Protein AF-A0A3C1N817-F1 (afdb_monomer_lite)

Foldseek 3Di:
DADDPVLLVVLLVLLLVCQVVVHDFQAEEFELDRHGVSSVCSSCVSNVNNVHHYHYDNLRDDFQLAPCPPDDPVVVCVVPNPVVSCCCVPPQFDKHDFHDPPDCPQPVNDPSQPPPPDDGSIDGNNRSCVSNVVCCVPPVVVCVVVVGGD

Structure (mmCIF, N/CA/C/O backbone):
data_AF-A0A3C1N817-F1
#
_entry.id   AF-A0A3C1N817-F1
#
loop_
_atom_site.group_PDB
_atom_site.id
_atom_site.type_symbol
_atom_site.label_atom_id
_atom_site.label_alt_id
_atom_site.label_comp_id
_atom_site.label_asym_id
_atom_site.label_entity_id
_atom_site.label_seq_id
_atom_site.pdbx_PDB_ins_code
_atom_site.Cartn_x
_atom_site.Cartn_y
_atom_site.Cartn_z
_atom_site.occupancy
_atom_site.B_iso_or_equiv
_atom_site.auth_seq_id
_atom_site.auth_comp_id
_atom_site.auth_asym_id
_atom_site.auth_atom_id
_atom_site.pdbx_PDB_model_num
ATOM 1 N N . VAL A 1 1 ? 6.044 -10.853 -2.359 1.00 91.56 1 VAL A N 1
ATOM 2 C CA . VAL A 1 1 ? 7.113 -10.727 -1.334 1.00 91.56 1 VAL A CA 1
ATOM 3 C C . VAL A 1 1 ? 6.493 -10.543 0.045 1.00 91.56 1 VAL A C 1
ATOM 5 O O . VAL A 1 1 ? 5.512 -9.807 0.160 1.00 91.56 1 VAL A O 1
ATOM 8 N N . ASP A 1 2 ? 7.023 -11.249 1.042 1.00 96.88 2 ASP A N 1
ATOM 9 C CA . ASP A 1 2 ? 6.595 -11.197 2.448 1.00 96.88 2 ASP A CA 1
ATOM 10 C C . ASP A 1 2 ? 7.515 -10.284 3.290 1.00 96.88 2 ASP A C 1
ATOM 12 O O . ASP A 1 2 ? 8.492 -9.746 2.770 1.00 96.88 2 ASP A O 1
ATOM 16 N N . LEU A 1 3 ? 7.196 -10.093 4.571 1.00 97.81 3 LEU A N 1
ATOM 17 C CA . LEU A 1 3 ? 8.050 -9.416 5.547 1.00 97.81 3 LEU A CA 1
ATOM 18 C C . LEU A 1 3 ? 9.328 -10.221 5.825 1.00 97.81 3 LEU A C 1
ATOM 20 O O . LEU A 1 3 ? 9.308 -11.451 5.849 1.00 97.81 3 LEU A O 1
ATOM 24 N N . SER A 1 4 ? 10.426 -9.513 6.087 1.00 98.19 4 SER A N 1
ATOM 25 C CA . SER A 1 4 ? 11.624 -10.089 6.706 1.00 98.19 4 SER A CA 1
ATOM 26 C C . SER A 1 4 ? 11.418 -10.272 8.214 1.00 98.19 4 SER A C 1
ATOM 28 O O . SER A 1 4 ? 10.481 -9.714 8.785 1.00 98.19 4 SER A O 1
ATOM 30 N N . GLU A 1 5 ? 12.325 -10.985 8.886 1.00 98.25 5 GLU A N 1
ATOM 31 C CA . GLU A 1 5 ? 12.318 -11.092 10.357 1.00 98.25 5 GLU A CA 1
ATOM 32 C C . GLU A 1 5 ? 12.337 -9.717 11.029 1.00 98.25 5 GLU A C 1
ATOM 34 O O . GLU A 1 5 ? 11.548 -9.445 11.931 1.00 98.25 5 GLU A O 1
ATOM 39 N N . ARG A 1 6 ? 13.172 -8.809 10.512 1.00 98.44 6 ARG A N 1
ATOM 40 C CA . ARG A 1 6 ? 13.200 -7.417 10.960 1.00 98.44 6 ARG A CA 1
ATOM 41 C C . ARG A 1 6 ? 11.840 -6.735 10.780 1.00 98.44 6 ARG A C 1
ATOM 43 O O . ARG A 1 6 ? 11.364 -6.116 11.721 1.00 98.44 6 ARG A O 1
ATOM 50 N N . GLY A 1 7 ? 11.194 -6.889 9.622 1.00 98.50 7 GLY A N 1
ATOM 51 C CA . GLY A 1 7 ? 9.877 -6.292 9.370 1.00 98.50 7 GLY A CA 1
ATOM 52 C C . GLY A 1 7 ? 8.759 -6.866 10.251 1.00 98.50 7 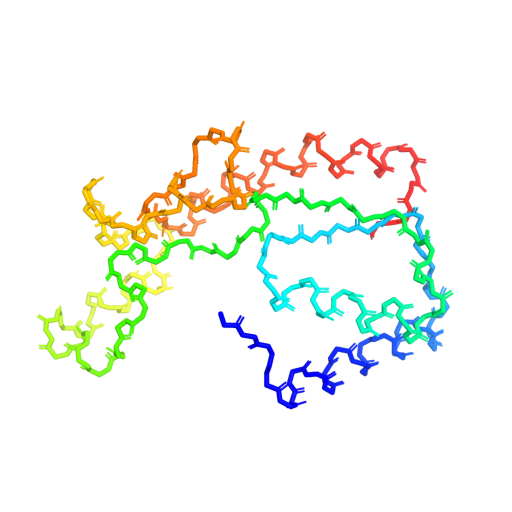GLY A C 1
ATOM 53 O O . GLY A 1 7 ? 7.810 -6.161 10.582 1.00 98.50 7 GLY A O 1
ATOM 54 N N . ILE A 1 8 ? 8.870 -8.134 10.665 1.00 98.69 8 ILE A N 1
ATOM 55 C CA . ILE A 1 8 ? 7.962 -8.743 11.649 1.00 98.69 8 ILE A CA 1
ATOM 56 C C . ILE A 1 8 ? 8.144 -8.085 13.022 1.00 98.69 8 ILE A C 1
ATOM 58 O O . ILE A 1 8 ? 7.152 -7.765 13.676 1.00 98.69 8 ILE A O 1
ATOM 62 N N . ASN A 1 9 ? 9.390 -7.869 13.450 1.00 98.56 9 ASN A N 1
ATOM 63 C CA . ASN A 1 9 ? 9.681 -7.220 14.730 1.00 98.56 9 ASN A CA 1
ATOM 64 C C . ASN A 1 9 ? 9.222 -5.757 14.733 1.00 98.56 9 ASN A C 1
ATOM 66 O O . ASN A 1 9 ? 8.512 -5.361 15.650 1.00 98.56 9 ASN A O 1
ATOM 70 N N . GLU A 1 10 ? 9.505 -5.004 13.665 1.00 98.75 10 GLU A N 1
ATOM 71 C CA . GLU A 1 10 ? 9.045 -3.616 13.499 1.00 98.75 10 GLU A CA 1
ATOM 72 C C . GLU A 1 10 ? 7.508 -3.508 13.590 1.00 98.75 10 GLU A C 1
ATOM 74 O O . GLU A 1 10 ? 6.983 -2.601 14.232 1.00 98.75 10 GLU A O 1
ATOM 79 N N . ALA A 1 11 ? 6.764 -4.459 13.009 1.00 98.75 11 ALA A N 1
ATOM 80 C CA . ALA A 1 11 ? 5.302 -4.474 13.098 1.00 98.75 11 ALA A CA 1
ATOM 81 C C . ALA A 1 11 ? 4.788 -4.732 14.527 1.00 98.75 11 ALA A C 1
ATOM 83 O O . ALA A 1 11 ? 3.834 -4.089 14.963 1.00 98.75 11 ALA A O 1
ATOM 84 N N . ARG A 1 12 ? 5.420 -5.648 15.274 1.00 98.50 12 ARG A N 1
ATOM 85 C CA . ARG A 1 12 ? 5.061 -5.911 16.679 1.00 98.50 12 ARG A CA 1
ATOM 86 C C . ARG A 1 12 ? 5.393 -4.728 17.580 1.00 98.50 12 ARG A C 1
ATOM 88 O O . ARG A 1 12 ? 4.582 -4.364 18.424 1.00 98.50 12 ARG A O 1
ATOM 95 N N . GLU A 1 13 ? 6.555 -4.111 17.382 1.00 98.62 13 GLU A N 1
ATOM 96 C CA . GLU A 1 13 ? 6.966 -2.907 18.110 1.00 98.62 13 GLU A CA 1
ATOM 97 C C . GLU A 1 13 ? 6.003 -1.744 17.861 1.00 98.62 13 GLU A C 1
ATOM 99 O O . GLU A 1 13 ? 5.612 -1.063 18.809 1.00 98.62 13 GLU A O 1
ATOM 104 N N . ALA A 1 14 ? 5.547 -1.557 16.618 1.00 98.69 14 ALA A N 1
ATOM 105 C CA . ALA A 1 14 ? 4.521 -0.568 16.301 1.00 98.69 14 ALA A CA 1
ATOM 106 C C . ALA A 1 14 ? 3.205 -0.846 17.050 1.00 98.69 14 ALA A C 1
ATOM 108 O O . ALA A 1 14 ? 2.626 0.072 17.628 1.00 98.69 14 ALA A O 1
ATOM 109 N N . GLY A 1 15 ? 2.757 -2.106 17.095 1.00 98.62 15 GLY A N 1
ATOM 110 C CA . GLY A 1 15 ? 1.561 -2.498 17.845 1.00 98.62 15 GLY A CA 1
ATOM 111 C C . GLY A 1 15 ? 1.683 -2.252 19.352 1.00 98.62 15 GLY A C 1
ATOM 112 O O . GLY A 1 15 ? 0.788 -1.656 19.947 1.00 98.62 15 GLY A O 1
ATOM 113 N N . ASN A 1 16 ? 2.817 -2.620 19.955 1.00 98.38 16 ASN A N 1
ATOM 114 C CA . ASN A 1 16 ? 3.095 -2.337 21.367 1.00 98.38 16 ASN A CA 1
ATOM 115 C C . ASN A 1 16 ? 3.143 -0.828 21.642 1.00 98.38 16 ASN A C 1
ATOM 117 O O . ASN A 1 16 ? 2.544 -0.364 22.602 1.00 98.38 16 ASN A O 1
ATOM 121 N N . THR A 1 17 ? 3.767 -0.047 20.756 1.00 98.69 17 THR A N 1
ATOM 122 C CA . THR A 1 17 ? 3.823 1.417 20.890 1.00 98.69 17 THR A CA 1
ATOM 123 C C . THR A 1 17 ? 2.423 2.027 20.888 1.00 98.69 17 THR A C 1
ATOM 125 O O . THR A 1 17 ? 2.123 2.891 21.707 1.00 98.69 17 THR A O 1
ATOM 128 N N . LEU A 1 18 ? 1.543 1.574 19.991 1.00 98.62 18 LEU A N 1
ATOM 129 C CA . LEU A 1 18 ? 0.152 2.029 19.948 1.00 98.62 18 LEU A CA 1
ATOM 130 C C . LEU A 1 18 ? -0.599 1.653 21.234 1.00 98.62 18 LEU A C 1
ATOM 132 O O . LEU A 1 18 ? -1.293 2.497 21.799 1.00 98.62 18 LEU A O 1
ATOM 136 N N . LYS A 1 19 ? -0.404 0.426 21.730 1.00 98.12 19 LYS A N 1
ATOM 137 C CA . LYS A 1 19 ? -0.995 -0.051 22.987 1.00 98.12 19 LYS A CA 1
ATOM 138 C C . LYS A 1 19 ? -0.560 0.782 24.189 1.00 98.12 19 LYS A C 1
ATOM 140 O O . LYS A 1 19 ? -1.403 1.212 24.968 1.00 98.12 19 LYS A O 1
ATOM 145 N N . ASP A 1 20 ? 0.739 1.044 24.310 1.00 98.38 20 ASP A N 1
ATOM 146 C CA . ASP A 1 20 ? 1.327 1.806 25.417 1.00 98.38 20 ASP A CA 1
ATOM 147 C C . ASP A 1 20 ? 0.849 3.268 25.437 1.00 98.38 20 ASP A C 1
ATOM 149 O O . ASP A 1 20 ? 0.897 3.928 26.474 1.00 98.38 20 ASP A O 1
ATOM 153 N N . ASN A 1 21 ? 0.359 3.768 24.298 1.00 98.38 21 ASN A N 1
ATOM 154 C CA . ASN A 1 21 ? -0.216 5.104 24.146 1.00 98.38 21 ASN A CA 1
ATOM 155 C C . ASN A 1 21 ? -1.758 5.098 24.086 1.00 98.38 21 ASN A C 1
ATOM 157 O O . ASN A 1 21 ? -2.348 6.093 23.668 1.00 98.38 21 ASN A O 1
ATOM 161 N N . ASP A 1 22 ? -2.405 4.000 24.495 1.00 97.50 22 ASP A N 1
ATOM 162 C CA . ASP A 1 22 ? -3.868 3.853 24.583 1.00 97.50 22 ASP A CA 1
ATOM 163 C C . ASP A 1 22 ? -4.608 4.136 23.257 1.00 97.50 22 ASP A C 1
ATOM 165 O O . ASP A 1 22 ? -5.708 4.696 23.221 1.00 97.50 22 ASP A O 1
ATOM 169 N N . PHE A 1 23 ? -4.001 3.756 22.127 1.00 98.38 23 PHE A N 1
ATOM 170 C CA . PHE A 1 23 ? -4.675 3.804 20.831 1.00 98.38 23 PHE A CA 1
ATOM 171 C C . PHE A 1 23 ? -5.668 2.652 20.688 1.00 98.38 23 PHE A C 1
ATOM 173 O O . PHE A 1 23 ? -5.350 1.492 20.932 1.00 98.38 23 PHE A O 1
ATOM 180 N N . HIS A 1 24 ? -6.857 2.988 20.191 1.00 97.06 24 HIS A N 1
ATOM 181 C CA . HIS A 1 24 ? -7.931 2.044 19.898 1.00 97.06 24 HIS A CA 1
ATOM 182 C C . HIS A 1 24 ? -8.555 2.387 18.553 1.00 97.06 24 HIS A C 1
ATOM 184 O O . HIS A 1 24 ? -8.803 3.560 18.269 1.00 97.06 24 HIS A O 1
ATOM 190 N N . PHE A 1 25 ? -8.882 1.366 17.768 1.00 98.50 25 PHE A N 1
ATOM 191 C CA . PHE A 1 25 ? -9.492 1.534 16.450 1.00 98.50 25 PHE A CA 1
ATOM 192 C C . PHE A 1 25 ? -10.910 0.957 16.403 1.00 98.50 25 PHE A C 1
ATOM 194 O O . PHE A 1 25 ? -11.283 0.115 17.216 1.00 98.50 25 PHE A O 1
ATOM 201 N N . ASP A 1 26 ? -11.713 1.431 15.453 1.00 98.62 26 ASP A N 1
ATOM 202 C CA . ASP A 1 26 ? -13.067 0.931 15.177 1.00 98.62 26 ASP A CA 1
ATOM 203 C C . ASP A 1 26 ? -13.129 0.136 13.864 1.00 98.62 26 ASP A C 1
ATOM 205 O O . ASP A 1 26 ? -14.048 -0.652 13.640 1.00 98.62 26 ASP A O 1
ATOM 209 N N . VAL A 1 27 ? -12.174 0.378 12.967 1.00 98.31 27 VAL A N 1
ATOM 210 C CA . VAL A 1 27 ? -12.014 -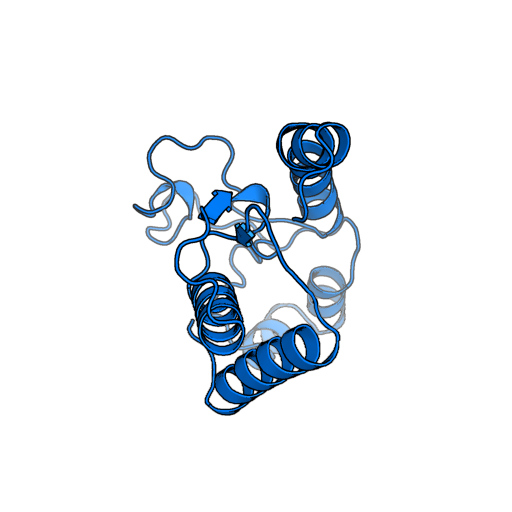0.278 11.669 1.00 98.31 27 VAL A CA 1
ATOM 211 C C . VAL A 1 27 ? -10.567 -0.112 11.237 1.00 98.31 27 VAL A C 1
ATOM 213 O O . VAL A 1 27 ? -9.941 0.889 11.558 1.00 98.31 27 VAL A O 1
ATOM 216 N N . THR A 1 28 ? -10.038 -1.081 10.501 1.00 98.44 28 THR A N 1
ATOM 217 C CA . THR A 1 28 ? -8.690 -0.993 9.937 1.00 98.44 28 THR A CA 1
ATOM 218 C C . THR A 1 28 ? -8.718 -1.183 8.434 1.00 98.44 28 THR A C 1
ATOM 220 O O . THR A 1 28 ? -9.663 -1.743 7.871 1.00 98.44 28 THR A O 1
ATOM 223 N N . MET A 1 29 ? -7.693 -0.674 7.759 1.00 98.44 29 MET A N 1
ATOM 224 C CA . MET A 1 29 ? -7.625 -0.666 6.302 1.00 98.44 29 MET A CA 1
ATOM 225 C C . MET A 1 29 ? -6.232 -1.087 5.841 1.00 98.44 29 MET A C 1
ATOM 227 O O . MET A 1 29 ? -5.234 -0.774 6.487 1.00 98.44 29 MET A O 1
ATOM 231 N N . THR A 1 30 ? -6.139 -1.814 4.730 1.00 98.50 30 THR A N 1
ATOM 232 C CA . THR A 1 30 ? -4.842 -2.249 4.191 1.00 98.50 30 THR A CA 1
ATOM 233 C C . THR A 1 30 ? -4.885 -2.474 2.682 1.00 98.50 30 THR A C 1
ATOM 235 O O . THR A 1 30 ? -5.945 -2.476 2.053 1.00 98.50 30 THR A O 1
ATOM 238 N N . SER A 1 31 ? -3.708 -2.650 2.090 1.00 97.94 31 SER A N 1
ATOM 239 C CA . SER A 1 31 ? -3.550 -3.001 0.680 1.00 97.94 31 SER A CA 1
ATOM 240 C C . SER A 1 31 ? -3.781 -4.498 0.440 1.00 97.94 31 SER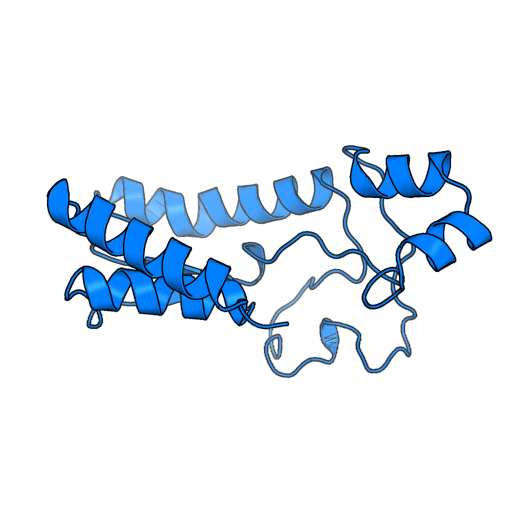 A C 1
ATOM 242 O O . SER A 1 31 ? -3.843 -5.288 1.379 1.00 97.94 31 SER A O 1
ATOM 244 N N . TYR A 1 32 ? -3.824 -4.929 -0.821 1.00 96.38 32 TYR A N 1
ATOM 245 C CA . TYR A 1 32 ? -3.867 -6.359 -1.176 1.00 96.38 32 TYR A CA 1
ATOM 246 C C . TYR A 1 32 ? -2.506 -7.063 -1.032 1.00 96.38 32 TYR A C 1
ATOM 248 O O . TYR A 1 32 ? -2.359 -8.239 -1.372 1.00 96.38 32 TYR A O 1
ATOM 256 N N . LEU A 1 33 ? -1.468 -6.358 -0.576 1.00 96.44 33 LEU A N 1
ATOM 257 C CA . LEU A 1 33 ? -0.111 -6.882 -0.544 1.00 96.44 33 LEU A CA 1
ATOM 258 C C . LEU A 1 33 ? 0.145 -7.613 0.774 1.00 96.44 33 LEU A C 1
ATOM 260 O O . LEU A 1 33 ? 0.043 -7.027 1.850 1.00 96.44 33 LEU A O 1
ATOM 264 N N . LYS A 1 34 ? 0.574 -8.880 0.675 1.00 97.00 34 LYS A N 1
ATOM 265 C CA . LYS A 1 34 ? 0.846 -9.782 1.813 1.00 97.00 34 LYS A CA 1
ATOM 266 C C . LYS A 1 34 ? 1.602 -9.106 2.962 1.00 97.00 34 LYS A C 1
ATOM 268 O O . LYS A 1 34 ? 1.236 -9.286 4.118 1.00 97.00 34 LYS A O 1
ATOM 273 N N . ARG A 1 35 ? 2.631 -8.317 2.640 1.00 98.19 35 ARG A N 1
ATOM 274 C CA . ARG A 1 35 ? 3.436 -7.582 3.626 1.00 98.19 35 ARG A CA 1
ATOM 275 C C . ARG A 1 35 ? 2.611 -6.580 4.443 1.00 98.19 35 ARG A C 1
ATOM 277 O O . ARG A 1 35 ? 2.714 -6.593 5.657 1.00 98.19 35 ARG A O 1
ATOM 284 N N . SER A 1 36 ? 1.744 -5.789 3.805 1.00 98.25 36 SER A N 1
ATOM 285 C CA . SER A 1 36 ? 0.876 -4.820 4.489 1.00 98.25 36 SER A CA 1
ATOM 286 C C . SER A 1 36 ? -0.188 -5.516 5.333 1.00 98.25 36 SER A C 1
ATOM 288 O O . SER A 1 36 ? -0.466 -5.088 6.449 1.00 98.25 36 SER A O 1
ATOM 290 N N . ILE A 1 37 ? -0.754 -6.612 4.821 1.00 98.44 37 ILE A N 1
ATOM 291 C CA . ILE A 1 37 ? -1.746 -7.419 5.541 1.00 98.44 37 ILE A CA 1
ATOM 292 C C . ILE A 1 37 ? -1.121 -8.020 6.805 1.00 98.44 37 ILE A C 1
ATOM 294 O O . ILE A 1 37 ? -1.674 -7.886 7.891 1.00 98.44 37 ILE A O 1
ATOM 298 N N . ARG A 1 38 ? 0.064 -8.633 6.691 1.00 98.50 38 ARG A N 1
ATOM 299 C CA . ARG A 1 38 ? 0.756 -9.233 7.841 1.00 98.50 38 ARG A CA 1
ATOM 300 C C . ARG A 1 38 ? 1.226 -8.195 8.850 1.00 98.50 38 ARG A C 1
ATOM 302 O O . ARG A 1 38 ? 1.128 -8.465 10.040 1.00 98.50 38 ARG A O 1
ATOM 309 N N . THR A 1 39 ? 1.681 -7.022 8.407 1.00 98.88 39 THR A N 1
ATOM 310 C CA . THR A 1 39 ? 1.976 -5.908 9.319 1.00 98.88 39 THR A CA 1
ATOM 311 C C . THR A 1 39 ? 0.735 -5.524 10.121 1.00 98.88 39 THR A C 1
ATOM 313 O O . THR A 1 39 ? 0.815 -5.463 11.343 1.00 98.88 39 THR A O 1
ATOM 316 N N . LEU A 1 40 ? -0.417 -5.343 9.462 1.00 98.81 40 LEU A N 1
ATOM 317 C CA . LEU A 1 40 ? -1.668 -5.020 10.148 1.00 98.81 40 LEU A CA 1
ATOM 318 C C . LEU A 1 40 ? -2.068 -6.107 11.157 1.00 98.81 40 LEU A C 1
ATOM 320 O O . LEU A 1 40 ? -2.406 -5.784 12.288 1.00 98.81 40 LEU A O 1
ATOM 324 N N . TRP A 1 41 ? -1.993 -7.387 10.783 1.00 98.69 41 TRP A N 1
ATOM 325 C CA . TRP A 1 41 ? -2.327 -8.486 11.696 1.00 98.69 41 TRP A CA 1
ATOM 326 C C . TRP A 1 41 ? -1.434 -8.522 12.936 1.00 98.69 41 TRP A C 1
ATOM 328 O O . TRP A 1 41 ? -1.939 -8.702 14.034 1.00 98.69 41 TRP A O 1
ATOM 338 N N . LEU A 1 42 ? -0.124 -8.316 12.780 1.00 98.81 42 LEU A N 1
ATOM 339 C CA . LEU A 1 42 ? 0.807 -8.275 13.914 1.00 98.81 42 LEU A CA 1
ATOM 340 C C . LEU A 1 42 ? 0.535 -7.083 14.844 1.00 98.81 42 LEU A C 1
ATOM 342 O O . LEU A 1 42 ? 0.672 -7.215 16.057 1.00 98.81 42 LEU A O 1
ATOM 346 N N . ILE A 1 43 ? 0.132 -5.939 14.283 1.00 98.81 43 ILE A N 1
ATOM 347 C CA . ILE A 1 43 ? -0.272 -4.760 15.059 1.00 98.81 43 ILE A CA 1
ATOM 348 C C . ILE A 1 43 ? -1.565 -5.043 15.836 1.00 98.81 43 ILE A C 1
ATOM 350 O O . ILE A 1 43 ? -1.629 -4.770 17.031 1.00 98.81 43 ILE A O 1
ATOM 354 N N . LEU A 1 44 ? -2.578 -5.614 15.178 1.00 98.62 44 LEU A N 1
ATOM 355 C CA . LEU A 1 44 ? -3.862 -5.943 15.802 1.00 98.62 44 LEU A CA 1
ATOM 356 C C . LEU A 1 44 ? -3.737 -7.008 16.897 1.00 98.62 44 LEU A C 1
ATOM 358 O O . LEU A 1 44 ? -4.437 -6.919 17.901 1.00 98.62 44 LEU A O 1
ATOM 362 N N . ASP A 1 45 ? -2.846 -7.983 16.717 1.00 98.56 45 ASP A N 1
ATOM 363 C CA . ASP A 1 45 ? -2.530 -9.007 17.717 1.00 98.56 45 ASP A CA 1
ATOM 364 C C . ASP A 1 45 ? -1.908 -8.378 18.973 1.00 98.56 45 ASP A C 1
ATOM 366 O O . ASP A 1 45 ? -2.386 -8.596 20.083 1.00 98.56 45 ASP A O 1
ATOM 370 N N . ALA A 1 46 ? -0.915 -7.497 18.804 1.00 98.19 46 ALA A N 1
ATOM 371 C CA . ALA A 1 46 ? -0.298 -6.779 19.921 1.00 98.19 46 ALA A CA 1
ATOM 372 C C . ALA A 1 46 ? -1.305 -5.889 20.682 1.00 98.19 46 ALA A C 1
ATOM 374 O O . ALA A 1 46 ? -1.285 -5.841 21.917 1.00 98.19 46 ALA A O 1
ATOM 375 N N . LEU A 1 47 ? -2.207 -5.226 19.948 1.00 97.81 47 LEU A N 1
ATOM 376 C CA . LEU A 1 47 ? -3.276 -4.381 20.490 1.00 97.81 47 LEU A CA 1
ATOM 377 C C . LEU A 1 47 ? -4.423 -5.160 21.155 1.00 97.81 47 LEU A C 1
ATOM 379 O O . LEU A 1 47 ? -5.240 -4.538 21.825 1.00 97.81 47 LEU A O 1
ATOM 383 N N . ASP A 1 48 ? -4.503 -6.483 20.981 1.00 97.69 48 ASP A N 1
ATOM 384 C CA . ASP A 1 48 ? -5.671 -7.302 21.350 1.00 97.69 48 ASP A CA 1
ATOM 385 C C . ASP A 1 48 ? -6.976 -6.848 20.647 1.00 97.69 48 ASP A C 1
ATOM 387 O O . ASP A 1 48 ? -8.082 -6.870 21.188 1.00 97.69 48 ASP A O 1
ATOM 391 N N . GLN A 1 49 ? -6.850 -6.409 19.388 1.00 98.00 49 GLN A N 1
ATOM 392 C CA . GLN A 1 49 ? -7.943 -5.875 18.564 1.00 98.00 49 GLN A CA 1
ATOM 393 C C . GLN A 1 49 ? -8.174 -6.676 17.267 1.00 98.00 49 GLN A C 1
ATOM 395 O O . GLN A 1 49 ? -8.708 -6.168 16.283 1.00 98.00 49 GLN A O 1
ATOM 400 N N . MET A 1 50 ? -7.834 -7.969 17.259 1.00 98.12 50 MET A N 1
ATOM 401 C CA . MET A 1 50 ? -7.995 -8.866 16.096 1.00 98.12 50 MET A CA 1
ATOM 402 C C . MET A 1 50 ? -9.446 -9.039 15.612 1.00 98.12 50 MET A C 1
ATOM 404 O O . MET A 1 50 ? -9.680 -9.506 14.500 1.00 98.12 50 MET A O 1
ATOM 408 N N . HIS A 1 51 ? -10.425 -8.667 16.438 1.00 97.88 51 HIS A N 1
ATOM 409 C CA . HIS A 1 51 ? -11.850 -8.709 16.111 1.00 97.88 51 HIS A CA 1
ATOM 410 C C . HIS A 1 51 ? -12.303 -7.559 15.193 1.00 97.88 51 HIS A C 1
ATOM 412 O O . HIS A 1 51 ? -13.442 -7.572 14.722 1.00 97.88 51 HIS A O 1
ATOM 418 N N . LEU A 1 52 ? -11.457 -6.548 14.966 1.00 98.31 52 LEU A N 1
ATOM 419 C CA . LEU A 1 52 ? -11.828 -5.377 14.180 1.00 98.31 52 LEU A CA 1
ATOM 420 C C . LEU A 1 52 ? -12.068 -5.718 12.702 1.00 98.31 52 LEU A C 1
ATOM 422 O O . LEU A 1 52 ? -11.355 -6.540 12.121 1.00 98.31 52 LEU A O 1
ATOM 426 N N . PRO A 1 53 ? -13.032 -5.045 12.049 1.00 98.06 53 PRO A N 1
ATOM 427 C CA . PRO A 1 53 ? -13.225 -5.194 10.616 1.00 98.06 53 PRO A CA 1
ATOM 428 C C . PRO A 1 53 ? -12.003 -4.667 9.850 1.00 98.06 53 PRO A C 1
ATOM 430 O O . PRO A 1 53 ? -11.482 -3.590 10.154 1.00 98.06 53 PRO A O 1
ATOM 433 N N . ILE A 1 54 ? -11.585 -5.411 8.822 1.00 98.06 54 ILE A N 1
ATOM 434 C CA . ILE A 1 54 ? -10.472 -5.058 7.930 1.00 98.06 54 ILE A CA 1
ATOM 435 C C . ILE A 1 54 ? -11.028 -4.765 6.534 1.00 98.06 54 ILE A C 1
ATOM 437 O O . ILE A 1 54 ? -11.626 -5.639 5.906 1.00 98.06 54 ILE A O 1
ATOM 441 N N . GLN A 1 55 ? -10.812 -3.551 6.027 1.00 97.62 55 GLN A N 1
ATOM 442 C CA . GLN A 1 55 ? -11.151 -3.168 4.655 1.00 97.62 55 GLN A CA 1
ATOM 443 C C . GLN A 1 55 ? -9.909 -3.217 3.762 1.00 97.62 55 GLN A C 1
ATOM 445 O O . GLN A 1 55 ? -8.939 -2.488 3.973 1.00 97.62 55 GLN A O 1
ATOM 450 N N . THR A 1 56 ? -9.931 -4.069 2.740 1.00 96.62 56 THR A N 1
ATOM 451 C CA . THR A 1 56 ? -8.817 -4.210 1.793 1.00 96.62 56 THR A CA 1
ATOM 452 C C . THR A 1 56 ? -9.120 -3.481 0.486 1.00 96.62 56 THR A C 1
ATOM 454 O O . THR A 1 56 ? -10.149 -3.734 -0.139 1.00 96.62 56 THR A O 1
ATOM 457 N N . ASP A 1 57 ? -8.216 -2.605 0.037 1.00 97.00 57 ASP A N 1
ATOM 458 C CA . ASP A 1 57 ? -8.390 -1.838 -1.205 1.00 97.00 57 ASP A CA 1
ATOM 459 C C . ASP A 1 57 ? -7.096 -1.786 -2.035 1.00 97.00 57 ASP A C 1
ATOM 461 O O . ASP A 1 57 ? -6.012 -1.496 -1.527 1.00 97.00 57 ASP A O 1
ATOM 465 N N . TRP A 1 58 ? -7.189 -2.060 -3.341 1.00 97.00 58 TRP A N 1
ATOM 466 C CA . TRP A 1 58 ? -6.028 -2.078 -4.238 1.00 97.00 58 TRP A CA 1
ATOM 467 C C . TRP A 1 58 ? -5.448 -0.680 -4.428 1.00 97.00 58 TRP A C 1
ATOM 469 O O . TRP A 1 58 ? -4.259 -0.537 -4.710 1.00 97.00 58 TRP A O 1
ATOM 479 N N . ARG A 1 59 ? -6.263 0.357 -4.210 1.00 97.69 59 ARG A N 1
ATOM 480 C CA . ARG A 1 59 ? -5.838 1.754 -4.247 1.00 97.69 59 ARG A CA 1
ATOM 481 C C . ARG A 1 59 ? -4.856 2.100 -3.132 1.00 97.69 59 ARG A C 1
ATOM 483 O O . ARG A 1 59 ? -4.262 3.169 -3.212 1.00 97.69 59 ARG A O 1
ATOM 490 N N . LEU A 1 60 ? -4.632 1.207 -2.163 1.00 98.00 60 LEU A N 1
ATOM 491 C CA . LEU A 1 60 ? -3.575 1.289 -1.149 1.00 98.00 60 LEU A CA 1
ATOM 492 C C . LEU A 1 60 ? -2.321 0.472 -1.489 1.00 98.00 60 LEU A C 1
ATOM 494 O O . LEU A 1 60 ? -1.368 0.460 -0.711 1.00 98.00 60 LEU A O 1
ATOM 498 N N . ASN A 1 61 ? -2.294 -0.241 -2.617 1.00 97.62 61 ASN A N 1
ATOM 499 C CA . ASN A 1 61 ? -1.097 -0.968 -3.034 1.00 97.62 61 ASN A CA 1
ATOM 500 C C . ASN A 1 61 ? 0.068 0.003 -3.271 1.00 97.62 61 ASN A C 1
ATOM 502 O O . ASN A 1 61 ? -0.125 1.173 -3.609 1.00 97.62 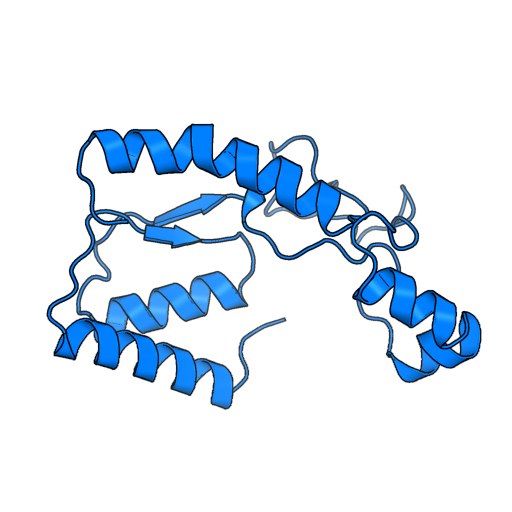61 ASN A O 1
ATOM 506 N N . GLU A 1 62 ? 1.284 -0.520 -3.148 1.00 96.19 62 GLU A N 1
ATOM 507 C CA . GLU A 1 62 ? 2.509 0.151 -3.586 1.00 96.19 62 GLU A CA 1
ATOM 508 C C . GLU A 1 62 ? 2.425 0.581 -5.061 1.00 96.19 62 GLU A C 1
ATOM 510 O O . GLU A 1 62 ? 1.686 -0.024 -5.841 1.00 96.19 62 GLU A O 1
ATOM 515 N N . ARG A 1 63 ? 3.201 1.601 -5.444 1.00 96.81 63 ARG A N 1
ATOM 516 C CA . ARG A 1 63 ? 3.372 2.026 -6.839 1.00 96.81 63 ARG A CA 1
ATOM 517 C C . ARG A 1 63 ? 3.753 0.840 -7.732 1.00 96.81 63 ARG A C 1
ATOM 519 O O . ARG A 1 63 ? 4.727 0.133 -7.455 1.00 96.81 63 ARG A O 1
ATOM 526 N N . HIS A 1 64 ? 3.037 0.656 -8.839 1.00 96.06 64 HIS A N 1
ATOM 527 C CA . HIS A 1 64 ? 3.356 -0.390 -9.807 1.00 96.06 64 HIS A CA 1
ATOM 528 C C . HIS A 1 64 ? 4.620 -0.058 -10.621 1.00 96.06 64 HIS A C 1
ATOM 530 O O . HIS A 1 64 ? 4.613 0.830 -11.466 1.00 96.06 64 HIS A O 1
ATOM 536 N N . TYR A 1 65 ? 5.708 -0.806 -10.420 1.00 94.06 65 TYR A N 1
ATOM 537 C CA . TYR A 1 65 ? 6.978 -0.594 -11.140 1.00 94.06 65 TYR A CA 1
ATOM 538 C C . TYR A 1 65 ? 7.008 -1.108 -12.592 1.00 94.06 65 TYR A C 1
ATOM 540 O O . TYR A 1 65 ? 8.057 -1.084 -13.234 1.00 94.06 65 TYR A O 1
ATOM 548 N N . GLY A 1 66 ? 5.871 -1.570 -13.108 1.00 94.69 66 GLY A N 1
ATOM 549 C CA . GLY A 1 66 ? 5.739 -2.083 -14.468 1.00 94.69 66 GLY A CA 1
ATOM 550 C C . GLY A 1 66 ? 6.683 -3.236 -14.762 1.00 94.69 66 GLY A C 1
ATOM 551 O O . GLY A 1 66 ? 6.892 -4.089 -13.902 1.00 94.69 66 GLY A O 1
ATOM 552 N N . ALA A 1 67 ? 7.278 -3.239 -15.951 1.00 92.94 67 ALA A N 1
ATOM 553 C CA . ALA A 1 67 ? 8.210 -4.279 -16.383 1.00 92.94 67 ALA A CA 1
ATOM 554 C C . ALA A 1 67 ? 9.507 -4.341 -15.547 1.00 92.94 67 ALA A C 1
ATOM 556 O O . ALA A 1 67 ? 10.301 -5.256 -15.722 1.00 92.94 67 ALA A O 1
ATOM 557 N N . LEU A 1 68 ? 9.735 -3.392 -14.627 1.00 90.81 68 LEU A N 1
ATOM 558 C CA . LEU A 1 68 ? 10.876 -3.433 -13.706 1.00 90.81 68 LEU A CA 1
ATOM 559 C C . LEU A 1 68 ? 10.625 -4.312 -12.473 1.00 90.81 68 LEU A C 1
ATOM 561 O O . LEU A 1 68 ? 11.518 -4.469 -11.637 1.00 90.81 68 LEU A O 1
ATOM 565 N N . GLN A 1 69 ? 9.411 -4.840 -12.292 1.00 88.69 69 GLN A N 1
ATOM 566 C CA . GLN A 1 69 ? 9.134 -5.748 -11.185 1.00 88.69 69 GLN A CA 1
ATOM 567 C C . GLN A 1 69 ? 9.977 -7.022 -11.297 1.00 88.69 69 GLN A C 1
ATOM 569 O O . GLN A 1 69 ? 10.080 -7.631 -12.353 1.00 88.69 69 GLN A O 1
ATOM 574 N N . GLY A 1 70 ? 10.588 -7.427 -10.182 1.00 85.31 70 GLY A N 1
ATOM 575 C CA . GLY A 1 70 ? 11.387 -8.653 -10.105 1.00 85.31 70 GLY A CA 1
ATOM 576 C C . GLY A 1 70 ? 12.801 -8.552 -10.687 1.00 85.31 70 GLY A C 1
ATOM 577 O O . GLY A 1 70 ? 13.616 -9.416 -10.376 1.00 85.31 70 GLY A O 1
ATOM 578 N N . LEU A 1 71 ? 13.124 -7.501 -11.448 1.00 86.81 71 LEU A N 1
ATOM 579 C CA . LEU A 1 71 ? 14.465 -7.313 -12.002 1.00 86.81 71 LEU A CA 1
ATOM 580 C C . LEU A 1 71 ? 15.478 -6.905 -10.928 1.00 86.81 71 LEU A C 1
ATOM 582 O O . LEU A 1 71 ? 15.176 -6.126 -10.013 1.00 86.81 71 LEU A O 1
ATOM 586 N N . ASP A 1 72 ? 16.713 -7.392 -11.071 1.00 89.25 72 ASP A N 1
ATOM 587 C CA . ASP A 1 72 ? 17.810 -6.923 -10.236 1.00 89.25 72 ASP A CA 1
ATOM 588 C C . ASP A 1 72 ? 18.158 -5.468 -10.580 1.00 89.25 72 ASP A C 1
ATOM 590 O O . ASP A 1 72 ? 18.202 -5.039 -11.739 1.00 89.25 72 ASP A O 1
ATOM 594 N N . LYS A 1 73 ? 18.424 -4.674 -9.542 1.00 83.06 73 LYS A N 1
ATOM 595 C CA . LYS A 1 73 ? 18.691 -3.240 -9.699 1.00 83.06 73 LYS A CA 1
ATOM 596 C C . LYS A 1 73 ? 19.973 -2.976 -10.481 1.00 83.06 73 LYS A C 1
ATOM 598 O O . LYS A 1 73 ? 20.013 -2.004 -11.230 1.00 83.06 73 LYS A O 1
ATOM 603 N N . ARG A 1 74 ? 21.021 -3.784 -10.288 1.00 86.56 74 ARG A N 1
ATOM 604 C CA . ARG A 1 74 ? 22.308 -3.601 -10.974 1.00 86.56 74 ARG A CA 1
ATOM 605 C C . ARG A 1 74 ? 22.165 -3.924 -12.450 1.00 86.56 74 ARG A C 1
ATOM 607 O O . ARG A 1 74 ? 22.653 -3.158 -13.274 1.00 86.56 74 ARG A O 1
ATOM 614 N N . GLU A 1 75 ? 21.442 -4.992 -12.770 1.00 86.44 75 GLU A N 1
ATOM 615 C CA . GLU A 1 75 ? 21.129 -5.357 -14.154 1.00 86.44 75 GLU A CA 1
ATOM 616 C C . GLU A 1 75 ? 20.302 -4.267 -14.841 1.00 86.44 75 GLU A C 1
ATOM 618 O O . GLU A 1 75 ? 20.650 -3.820 -15.931 1.00 86.44 75 GLU A O 1
ATOM 623 N N . THR A 1 76 ? 19.279 -3.747 -14.158 1.00 88.12 76 THR A N 1
ATOM 624 C CA . THR A 1 76 ? 18.444 -2.658 -14.686 1.00 88.12 76 THR A CA 1
ATOM 625 C C . THR A 1 76 ? 19.271 -1.395 -14.967 1.00 88.12 76 THR A C 1
ATOM 627 O O . THR A 1 76 ? 19.100 -0.757 -16.004 1.00 88.12 76 THR A O 1
ATOM 630 N N . VAL A 1 77 ? 20.199 -1.032 -14.072 1.00 90.19 77 VAL A N 1
ATOM 631 C CA . VAL A 1 77 ? 21.108 0.114 -14.271 1.00 90.19 77 VAL A CA 1
ATOM 632 C C . VAL A 1 77 ? 22.079 -0.134 -15.423 1.00 90.19 77 VAL A C 1
ATOM 634 O O . VAL A 1 77 ? 22.322 0.782 -16.204 1.00 90.19 77 VAL A O 1
ATOM 637 N N . ALA A 1 78 ? 22.609 -1.349 -15.562 1.00 89.19 78 ALA A N 1
ATOM 638 C CA . ALA A 1 78 ? 23.502 -1.694 -16.664 1.00 89.19 78 ALA A CA 1
ATOM 639 C C . ALA A 1 78 ? 22.800 -1.604 -18.031 1.00 89.19 78 ALA A C 1
ATOM 641 O O . ALA A 1 78 ? 23.419 -1.183 -19.004 1.00 89.19 78 ALA A O 1
ATOM 642 N N . GLN A 1 79 ? 21.514 -1.963 -18.100 1.00 89.12 79 GLN A N 1
ATOM 643 C CA . GLN A 1 79 ? 20.734 -1.944 -19.342 1.00 89.12 79 GLN A CA 1
ATOM 644 C C . GLN A 1 79 ? 20.192 -0.555 -19.705 1.00 89.12 79 GLN A C 1
ATOM 646 O O . GLN A 1 79 ? 20.190 -0.187 -20.877 1.00 89.12 79 GLN A O 1
ATOM 651 N N . HIS A 1 80 ? 19.722 0.216 -18.720 1.00 89.50 80 HIS A N 1
ATOM 652 C CA . HIS A 1 80 ? 18.989 1.467 -18.965 1.00 89.50 80 HIS A CA 1
ATOM 653 C C . HIS A 1 80 ? 19.742 2.736 -18.551 1.00 89.50 80 HIS A C 1
ATOM 655 O O . HIS A 1 80 ? 19.307 3.840 -18.871 1.00 89.50 80 HIS A O 1
ATOM 661 N N . GLY A 1 81 ? 20.869 2.598 -17.856 1.00 91.94 81 GLY A N 1
ATOM 662 C CA . GLY A 1 81 ? 21.636 3.713 -17.316 1.00 91.94 81 GLY A CA 1
ATOM 663 C C . GLY A 1 81 ? 21.104 4.218 -15.972 1.00 91.94 81 GLY A C 1
ATOM 664 O O . GLY A 1 81 ? 19.910 4.181 -15.668 1.00 91.94 81 GLY A O 1
ATOM 665 N N . GLU A 1 82 ? 22.017 4.721 -15.142 1.00 91.88 82 GLU A N 1
ATOM 666 C CA . GLU A 1 82 ? 21.711 5.149 -13.773 1.00 91.88 82 GLU A CA 1
ATOM 667 C C . GLU A 1 82 ? 20.713 6.311 -13.726 1.00 91.88 82 GLU A C 1
ATOM 669 O O . GLU A 1 82 ? 19.776 6.282 -12.926 1.00 91.88 82 GLU A O 1
ATOM 674 N N . GLN A 1 83 ? 20.872 7.303 -14.608 1.00 92.44 83 GLN A N 1
ATOM 675 C CA . GLN A 1 83 ? 19.991 8.470 -14.659 1.00 92.44 83 GLN A CA 1
ATOM 676 C C . GLN A 1 83 ? 18.537 8.064 -14.935 1.00 92.44 83 GLN A C 1
ATOM 678 O O . GLN A 1 83 ? 17.637 8.495 -14.216 1.00 92.44 83 GLN A O 1
ATOM 683 N N . GLN A 1 84 ? 18.309 7.168 -15.899 1.00 92.19 84 GLN A N 1
ATOM 684 C CA . GLN A 1 84 ? 16.965 6.710 -16.246 1.00 92.19 84 GLN A CA 1
ATOM 685 C C . GLN A 1 84 ? 16.315 5.918 -15.104 1.00 92.19 84 GLN A C 1
ATOM 687 O O . GLN A 1 84 ? 15.145 6.130 -14.775 1.00 92.19 84 GLN A O 1
ATOM 692 N N . VAL A 1 85 ? 17.078 5.033 -14.454 1.00 90.44 85 VAL A N 1
ATOM 693 C CA . VAL A 1 85 ? 16.598 4.279 -13.285 1.00 90.44 85 VAL A CA 1
ATOM 694 C C . VAL A 1 85 ? 16.293 5.215 -12.116 1.00 90.44 85 VAL A C 1
ATOM 696 O O . VAL A 1 85 ? 15.317 5.008 -11.388 1.00 90.44 85 VAL A O 1
ATOM 699 N N . LEU A 1 86 ? 17.096 6.261 -11.924 1.00 90.69 86 LEU A N 1
ATOM 700 C CA . LEU A 1 86 ? 16.853 7.265 -10.896 1.00 90.69 86 LEU A CA 1
ATOM 701 C C . LEU A 1 86 ? 15.566 8.049 -11.176 1.00 90.69 86 LEU A C 1
ATOM 703 O O . LEU A 1 86 ? 14.779 8.248 -10.249 1.00 90.69 86 LEU A O 1
ATOM 707 N N . GLU A 1 87 ? 15.317 8.426 -12.430 1.00 91.81 87 GLU A N 1
ATOM 708 C CA . GLU A 1 87 ? 14.078 9.081 -12.858 1.00 91.81 87 GLU A CA 1
ATOM 709 C C . GLU A 1 87 ? 12.852 8.199 -12.617 1.00 91.81 87 GLU A C 1
ATOM 711 O O . GLU A 1 87 ? 11.888 8.661 -12.014 1.00 91.81 87 GLU A O 1
ATOM 716 N N . TRP A 1 88 ? 12.887 6.912 -12.967 1.00 92.19 88 TRP A N 1
ATOM 717 C CA . TRP A 1 88 ? 11.782 5.995 -12.656 1.00 92.19 88 TRP A CA 1
ATOM 718 C C . TRP A 1 88 ? 11.543 5.837 -11.152 1.00 92.19 88 TRP A C 1
ATOM 720 O O . TRP A 1 88 ? 10.408 5.683 -10.696 1.00 92.19 88 TRP A O 1
ATOM 730 N N . ARG A 1 89 ? 12.607 5.880 -10.344 1.00 87.38 89 ARG A N 1
ATOM 731 C CA . ARG A 1 89 ? 12.493 5.700 -8.893 1.00 87.38 89 ARG A CA 1
ATOM 732 C C . ARG A 1 89 ? 12.040 6.961 -8.170 1.00 87.38 89 ARG A C 1
ATOM 734 O O . ARG A 1 89 ? 11.262 6.838 -7.222 1.00 87.38 89 ARG A O 1
ATOM 741 N N . ARG A 1 90 ? 12.530 8.133 -8.574 1.00 89.44 90 ARG A N 1
ATOM 742 C CA . ARG A 1 90 ? 12.375 9.405 -7.844 1.00 89.44 90 ARG A CA 1
ATOM 743 C C . ARG A 1 90 ? 11.566 10.462 -8.589 1.00 89.44 90 ARG A C 1
ATOM 745 O O . ARG A 1 90 ? 11.112 11.411 -7.960 1.00 89.44 90 ARG A O 1
ATOM 752 N N . GLY A 1 91 ? 11.382 10.313 -9.895 1.00 92.44 91 GLY A N 1
ATOM 753 C CA . GLY A 1 91 ? 10.558 11.201 -10.699 1.00 92.44 91 GLY A CA 1
ATOM 754 C C . GLY A 1 91 ? 9.103 11.146 -10.249 1.00 92.44 91 GLY A C 1
ATOM 755 O O . GLY A 1 91 ? 8.536 10.073 -10.040 1.00 92.44 91 GLY A O 1
ATOM 756 N N . PHE A 1 92 ? 8.494 12.319 -10.094 1.00 94.75 92 PHE A N 1
ATOM 757 C CA . PHE A 1 92 ? 7.114 12.428 -9.629 1.00 94.75 92 PHE A CA 1
ATOM 758 C C . PHE A 1 92 ? 6.121 11.864 -10.656 1.00 94.75 92 PHE A C 1
ATOM 760 O O . PHE A 1 92 ? 5.279 11.037 -10.310 1.00 94.75 92 PHE A O 1
ATOM 767 N N . SER A 1 93 ? 6.274 12.246 -11.927 1.00 96.25 93 SER A N 1
ATOM 768 C CA . SER A 1 93 ? 5.345 11.888 -13.013 1.00 96.25 93 SER A CA 1
ATOM 769 C C . SER A 1 93 ? 5.933 10.916 -14.040 1.00 96.25 93 SER A C 1
ATOM 771 O O . SER A 1 93 ? 5.307 10.648 -15.062 1.00 96.25 93 SER A O 1
ATOM 773 N N . VAL A 1 94 ? 7.141 10.397 -13.805 1.00 95.56 94 VAL A N 1
ATOM 774 C CA . VAL A 1 94 ? 7.804 9.483 -14.744 1.00 95.56 94 VAL A CA 1
ATOM 775 C C . VAL A 1 94 ? 7.343 8.058 -14.455 1.00 95.56 94 VAL A C 1
ATOM 777 O O . VAL A 1 94 ? 7.506 7.561 -13.341 1.00 95.56 94 VAL A O 1
ATOM 780 N N . ARG A 1 95 ? 6.753 7.404 -15.458 1.00 96.06 95 ARG A N 1
ATOM 781 C CA . ARG A 1 95 ? 6.353 5.995 -15.382 1.00 96.06 95 ARG A CA 1
ATOM 782 C C . ARG A 1 95 ? 7.505 5.098 -15.848 1.00 96.06 95 ARG A C 1
ATOM 784 O O . ARG A 1 95 ? 8.106 5.395 -16.883 1.00 96.06 95 ARG A O 1
ATOM 791 N N . PRO A 1 96 ? 7.795 3.995 -15.142 1.00 95.31 96 PRO A N 1
ATOM 792 C CA . PRO A 1 96 ? 8.551 2.884 -15.708 1.00 95.31 96 PRO A CA 1
ATOM 793 C C . PRO A 1 96 ? 7.867 2.301 -16.956 1.00 95.31 96 PRO A C 1
ATOM 795 O O . PRO A 1 96 ? 6.661 2.516 -17.141 1.00 95.31 96 PRO A O 1
ATOM 798 N N . PRO A 1 97 ? 8.579 1.508 -17.775 1.00 94.88 97 PRO A N 1
ATOM 799 C CA . PRO A 1 97 ? 7.962 0.760 -18.866 1.00 94.88 97 PRO A CA 1
ATOM 800 C C . PRO A 1 97 ? 6.795 -0.101 -18.362 1.00 94.88 97 PRO A C 1
ATOM 802 O O . PRO A 1 97 ? 6.891 -0.732 -17.308 1.00 94.88 97 PRO A O 1
ATOM 805 N N . ALA A 1 98 ? 5.682 -0.108 -19.096 1.00 96.19 98 ALA A N 1
ATOM 806 C CA . ALA A 1 98 ? 4.520 -0.933 -18.769 1.00 96.19 98 ALA A CA 1
ATOM 807 C C . ALA A 1 98 ? 4.825 -2.426 -18.933 1.00 96.19 98 ALA A C 1
ATOM 809 O O . ALA A 1 98 ? 5.644 -2.797 -19.772 1.00 96.19 98 ALA A O 1
ATOM 810 N N . MET A 1 99 ? 4.147 -3.273 -18.153 1.00 95.31 99 MET A N 1
ATOM 811 C CA . MET A 1 99 ? 4.129 -4.710 -18.439 1.00 95.31 99 MET A CA 1
ATOM 812 C C . MET A 1 99 ? 3.501 -4.971 -19.814 1.00 95.31 99 MET A C 1
ATOM 814 O O . MET A 1 99 ? 2.593 -4.248 -20.237 1.00 95.31 99 MET A O 1
ATOM 818 N N . ALA A 1 100 ? 3.990 -5.997 -20.510 1.00 93.88 100 ALA A N 1
ATOM 819 C CA . ALA A 1 100 ? 3.436 -6.405 -21.797 1.00 93.88 100 ALA A CA 1
ATOM 820 C C . ALA A 1 100 ? 2.008 -6.938 -21.615 1.00 93.88 100 ALA A C 1
ATOM 822 O O . ALA A 1 100 ? 1.699 -7.516 -20.580 1.00 93.88 100 ALA A O 1
ATOM 823 N N . LEU A 1 101 ? 1.124 -6.739 -22.599 1.00 90.69 101 LEU A N 1
ATOM 824 C CA . LEU A 1 101 ? -0.301 -7.083 -22.470 1.00 90.69 101 LEU A CA 1
ATOM 825 C C . LEU A 1 101 ? -0.562 -8.591 -22.337 1.00 90.69 101 LEU A C 1
ATOM 827 O O . LEU A 1 101 ? -1.578 -8.987 -21.763 1.00 90.69 101 LEU A O 1
ATOM 831 N N . ASP A 1 102 ? 0.337 -9.403 -22.870 1.00 92.44 102 ASP A N 1
ATOM 832 C CA . ASP A 1 102 ? 0.341 -10.861 -22.837 1.00 92.44 102 ASP A CA 1
ATOM 833 C C . ASP A 1 102 ? 1.158 -11.438 -21.671 1.00 92.44 102 ASP A C 1
ATOM 835 O O . ASP A 1 102 ? 1.212 -12.657 -21.516 1.00 92.44 102 ASP A O 1
ATOM 839 N N . ASP A 1 103 ? 1.754 -10.589 -20.826 1.00 90.50 103 ASP A N 1
ATOM 840 C CA . ASP A 1 103 ? 2.514 -11.040 -19.665 1.00 90.50 103 ASP A CA 1
ATOM 841 C C . ASP A 1 103 ? 1.572 -11.742 -18.653 1.00 90.50 103 ASP A C 1
ATOM 843 O O . ASP A 1 103 ? 0.565 -11.163 -18.211 1.00 90.50 103 ASP A O 1
ATOM 847 N N . PRO A 1 104 ? 1.841 -13.010 -18.289 1.00 88.38 104 PRO A N 1
ATOM 848 C CA . PRO A 1 104 ? 0.987 -13.760 -17.372 1.00 88.38 104 PRO A CA 1
ATOM 849 C C . PRO A 1 104 ? 0.963 -13.162 -15.959 1.00 88.38 104 PRO A C 1
ATOM 851 O O . PRO A 1 104 ? -0.047 -13.301 -15.268 1.00 88.38 104 PRO A O 1
ATOM 854 N N . GLU A 1 105 ? 2.017 -12.452 -15.549 1.00 87.56 105 GLU A N 1
ATOM 855 C CA . GLU A 1 105 ? 2.155 -11.836 -14.225 1.00 87.56 105 GLU A CA 1
ATOM 856 C C . GLU A 1 105 ? 1.472 -10.465 -14.132 1.00 87.56 105 GLU A C 1
ATOM 858 O O . GLU A 1 105 ? 1.512 -9.818 -13.080 1.00 87.56 105 GLU A O 1
ATOM 863 N N . ARG A 1 106 ? 0.810 -10.001 -15.205 1.00 92.00 106 ARG A N 1
ATOM 864 C CA . ARG A 1 106 ? 0.041 -8.753 -15.156 1.00 92.00 106 ARG A CA 1
ATOM 865 C C . ARG A 1 106 ? -0.930 -8.760 -13.977 1.00 92.00 106 ARG A C 1
ATOM 867 O O . ARG A 1 106 ? -1.708 -9.709 -13.825 1.00 92.00 106 ARG A O 1
ATOM 874 N N . PRO A 1 107 ? -1.021 -7.655 -13.220 1.00 91.31 107 PRO A N 1
ATOM 875 C CA . PRO A 1 107 ? -1.975 -7.539 -12.125 1.00 91.31 107 PRO A CA 1
ATOM 876 C C . PRO A 1 107 ? -3.415 -7.854 -12.536 1.00 91.31 107 PRO A C 1
ATOM 878 O O . PRO A 1 107 ? -4.128 -8.516 -11.794 1.00 91.31 107 PRO A O 1
ATOM 881 N N . ALA A 1 108 ? -3.848 -7.456 -13.735 1.00 88.12 108 ALA A N 1
ATOM 882 C CA . ALA A 1 108 ? -5.202 -7.738 -14.217 1.00 88.12 108 ALA A CA 1
ATOM 883 C C . ALA A 1 108 ? -5.541 -9.245 -14.275 1.00 88.12 108 ALA A C 1
ATOM 885 O O . ALA A 1 108 ? -6.708 -9.614 -14.149 1.00 88.12 108 ALA A O 1
ATOM 886 N N . ASN A 1 109 ? -4.533 -10.110 -14.419 1.00 90.50 109 ASN A N 1
ATOM 887 C CA . ASN A 1 109 ? -4.692 -11.563 -14.467 1.00 90.50 109 ASN A CA 1
ATOM 888 C C . ASN A 1 109 ? -4.657 -12.207 -13.071 1.00 90.50 109 ASN A C 1
ATOM 890 O O . ASN A 1 109 ? -5.069 -13.358 -12.899 1.00 90.50 109 ASN A O 1
ATOM 894 N N . HIS A 1 110 ? -4.186 -11.482 -12.052 1.00 90.69 110 HIS A N 1
ATOM 895 C CA . HIS A 1 110 ? -3.972 -12.047 -10.729 1.00 90.69 110 HIS A CA 1
ATOM 896 C C . HIS A 1 110 ? -5.311 -12.238 -9.975 1.00 90.69 110 HIS A C 1
ATOM 898 O O . HIS A 1 110 ? -6.098 -11.292 -9.860 1.00 90.69 110 HIS A O 1
ATOM 904 N N . PRO A 1 111 ? -5.577 -13.417 -9.368 1.00 90.62 111 PRO A N 1
ATOM 905 C CA . PRO A 1 111 ? -6.864 -13.731 -8.731 1.00 90.62 111 PRO A CA 1
ATOM 906 C C . PRO A 1 111 ? -7.340 -12.726 -7.675 1.00 90.62 111 PRO A C 1
ATOM 908 O O . PRO A 1 111 ? -8.542 -12.511 -7.537 1.00 90.62 111 PRO A O 1
ATOM 911 N N . HIS A 1 112 ? -6.408 -12.100 -6.949 1.00 86.94 11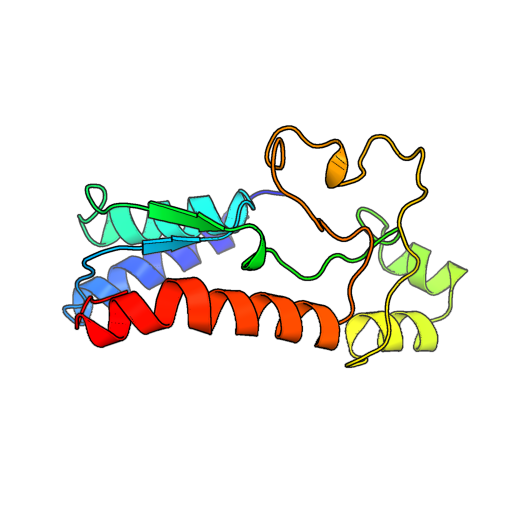2 HIS A N 1
ATOM 912 C CA . HIS A 1 112 ? -6.700 -11.073 -5.936 1.00 86.94 112 HIS A CA 1
ATOM 913 C C . HIS A 1 112 ? -7.475 -9.870 -6.483 1.00 86.94 112 HIS A C 1
ATOM 915 O O . HIS A 1 112 ? -8.186 -9.222 -5.723 1.00 86.94 112 HIS A O 1
ATOM 921 N N . TYR A 1 113 ? -7.334 -9.566 -7.774 1.00 93.12 113 TYR A N 1
ATOM 922 C CA . TYR A 1 113 ? -7.956 -8.399 -8.392 1.00 93.12 113 TYR A CA 1
ATOM 923 C C . TYR A 1 113 ? -9.167 -8.753 -9.259 1.00 93.12 113 TYR A C 1
ATOM 925 O O . TYR A 1 113 ? -9.669 -7.916 -10.009 1.00 93.12 113 TYR A O 1
ATOM 933 N N . ARG A 1 114 ? -9.668 -9.990 -9.160 1.00 91.25 114 ARG A N 1
ATOM 934 C CA . ARG A 1 114 ? -10.833 -10.438 -9.926 1.00 91.25 114 ARG A CA 1
ATOM 935 C C . ARG A 1 114 ? -12.049 -9.558 -9.625 1.00 91.25 114 ARG A C 1
ATOM 937 O O . ARG A 1 114 ? -12.441 -9.405 -8.474 1.00 91.25 114 ARG A O 1
ATOM 944 N N . GLY A 1 115 ? -12.660 -9.015 -10.678 1.00 90.31 115 GLY A N 1
ATOM 945 C CA . GLY A 1 115 ? -13.817 -8.119 -10.572 1.00 90.31 115 GLY A CA 1
ATOM 946 C C . GLY A 1 115 ? -13.466 -6.658 -10.270 1.00 90.31 115 GLY A C 1
ATOM 947 O O . GLY A 1 115 ? -14.370 -5.829 -10.201 1.00 90.31 115 GLY A O 1
ATOM 948 N N . LEU A 1 116 ? -12.181 -6.322 -10.126 1.00 90.94 116 LEU A N 1
ATOM 949 C CA . LEU A 1 116 ? -11.714 -4.945 -9.993 1.00 90.94 116 LEU A CA 1
ATOM 950 C C . LEU A 1 116 ? -11.310 -4.390 -11.363 1.00 90.94 116 LEU A C 1
ATOM 952 O O . LEU A 1 116 ? -10.732 -5.090 -12.192 1.00 90.94 116 LEU A O 1
ATOM 956 N N . ALA A 1 117 ? -11.605 -3.114 -11.593 1.00 89.50 117 ALA A N 1
ATOM 957 C CA . ALA A 1 117 ? -11.242 -2.406 -12.817 1.00 89.50 117 ALA A CA 1
ATOM 958 C C . ALA A 1 117 ? -10.045 -1.473 -12.589 1.00 89.50 117 ALA A C 1
ATOM 960 O O . ALA A 1 117 ? -9.791 -1.032 -11.467 1.00 89.50 117 ALA A O 1
ATOM 961 N N . ASN A 1 118 ? -9.374 -1.099 -13.683 1.00 89.88 118 ASN A N 1
ATOM 962 C CA . ASN A 1 118 ? -8.301 -0.096 -13.713 1.00 89.88 118 ASN A CA 1
ATOM 963 C C . ASN A 1 118 ? -7.060 -0.447 -12.876 1.00 89.88 118 ASN A C 1
ATOM 965 O O . ASN A 1 118 ? -6.393 0.453 -12.365 1.00 89.88 118 ASN A O 1
ATOM 969 N N . ILE A 1 119 ? -6.738 -1.736 -12.740 1.00 94.56 119 ILE A N 1
ATOM 970 C CA . ILE A 1 119 ? -5.473 -2.149 -12.130 1.00 94.56 119 ILE A CA 1
ATOM 971 C C . ILE A 1 119 ? -4.329 -1.795 -13.098 1.00 94.56 119 ILE A C 1
ATOM 973 O O . ILE A 1 119 ? -4.398 -2.177 -14.266 1.00 94.56 119 ILE A O 1
ATOM 977 N N . PRO A 1 120 ? -3.312 -1.037 -12.659 1.00 95.31 120 PRO A N 1
ATOM 978 C CA . PRO A 1 120 ? -2.310 -0.474 -13.554 1.00 95.31 120 PRO A CA 1
ATOM 979 C C . PRO A 1 120 ? -1.221 -1.483 -13.928 1.00 95.31 120 PRO A C 1
ATOM 981 O O . PRO A 1 120 ? -0.734 -2.221 -13.077 1.00 95.31 120 PRO A O 1
ATOM 984 N N . ASP A 1 121 ? -0.760 -1.419 -15.178 1.00 95.56 121 ASP A N 1
ATOM 985 C CA . ASP A 1 121 ? 0.421 -2.155 -15.654 1.00 95.56 121 ASP A CA 1
ATOM 986 C C . ASP A 1 121 ? 1.737 -1.387 -15.405 1.00 95.56 121 ASP A C 1
ATOM 988 O O . ASP A 1 121 ? 2.818 -1.932 -15.592 1.00 9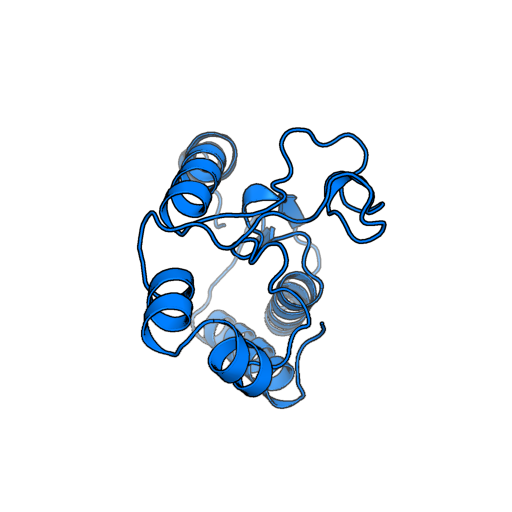5.56 121 ASP A O 1
ATOM 992 N N . THR A 1 122 ? 1.678 -0.115 -14.995 1.00 96.88 122 THR A N 1
ATOM 993 C CA . THR A 1 122 ? 2.801 0.728 -14.533 1.00 96.88 122 THR A CA 1
ATOM 994 C C . THR A 1 122 ? 2.255 2.007 -13.909 1.00 96.88 122 THR A C 1
ATOM 996 O O . THR A 1 122 ? 1.175 2.470 -14.280 1.00 96.88 122 THR A O 1
ATOM 999 N N . GLU A 1 123 ? 2.990 2.592 -12.971 1.00 97.69 123 GLU A N 1
ATOM 1000 C CA . GLU A 1 123 ? 2.613 3.824 -12.292 1.00 97.69 123 GLU A CA 1
ATOM 1001 C C . GLU A 1 123 ? 3.821 4.717 -12.012 1.00 97.69 123 GLU A C 1
ATOM 1003 O O . GLU A 1 123 ? 4.905 4.266 -11.642 1.00 97.69 123 GLU A O 1
ATOM 1008 N N . SER A 1 124 ? 3.585 6.021 -12.098 1.00 97.38 124 SER A N 1
ATOM 1009 C CA . SER A 1 124 ? 4.404 7.047 -11.464 1.00 97.38 124 SER A CA 1
ATOM 1010 C C . SER A 1 124 ? 3.906 7.321 -10.037 1.00 97.38 124 SER A C 1
ATOM 1012 O O . SER A 1 124 ? 2.892 6.775 -9.580 1.00 97.38 124 SER A O 1
ATOM 1014 N N . LEU A 1 125 ? 4.602 8.198 -9.308 1.00 97.00 125 LEU A N 1
ATOM 1015 C CA . LEU A 1 125 ? 4.106 8.658 -8.009 1.00 97.00 125 LEU A CA 1
ATOM 1016 C C . LEU A 1 125 ? 2.827 9.506 -8.164 1.00 97.00 125 LEU A C 1
ATOM 1018 O O . LEU A 1 125 ? 1.923 9.390 -7.340 1.00 97.00 125 LEU A O 1
ATOM 1022 N N . ALA A 1 126 ? 2.707 10.292 -9.238 1.00 98.06 126 ALA A N 1
ATOM 1023 C CA . ALA A 1 126 ? 1.513 11.082 -9.545 1.00 98.06 126 ALA A CA 1
ATOM 1024 C C . ALA A 1 126 ? 0.262 10.210 -9.790 1.00 98.06 126 ALA A C 1
ATOM 1026 O O . ALA A 1 126 ? -0.840 10.551 -9.348 1.00 98.06 126 ALA A O 1
ATOM 1027 N N . ASP A 1 127 ? 0.427 9.053 -10.437 1.00 98.06 127 ASP A N 1
ATOM 1028 C CA . ASP A 1 127 ? -0.666 8.088 -10.649 1.00 98.06 127 ASP A CA 1
ATOM 1029 C C . ASP A 1 127 ? -1.129 7.478 -9.325 1.00 98.06 127 ASP A C 1
ATOM 1031 O O . ASP A 1 127 ? -2.325 7.458 -9.016 1.00 98.06 127 ASP A O 1
ATOM 1035 N N . THR A 1 128 ? -0.156 7.076 -8.500 1.00 97.94 128 THR A N 1
ATOM 1036 C CA . THR A 1 128 ? -0.397 6.544 -7.154 1.00 97.94 128 THR A CA 1
ATOM 1037 C C . THR A 1 128 ? -1.157 7.566 -6.307 1.00 97.94 128 THR A C 1
ATOM 1039 O O . THR A 1 128 ? -2.185 7.242 -5.712 1.00 97.94 128 THR A O 1
ATOM 1042 N N . LEU A 1 129 ? -0.710 8.828 -6.314 1.00 98.19 129 LEU A N 1
ATOM 1043 C CA . LEU A 1 129 ? -1.381 9.925 -5.620 1.00 98.19 129 LEU A CA 1
ATOM 1044 C C . LEU A 1 129 ? -2.827 10.084 -6.094 1.00 98.19 129 LEU A C 1
ATOM 1046 O O . LEU A 1 129 ? -3.726 10.234 -5.269 1.00 98.19 129 LEU A O 1
ATOM 1050 N N . THR A 1 130 ? -3.073 10.009 -7.403 1.00 98.31 130 THR A N 1
ATOM 1051 C CA . THR A 1 130 ? -4.421 10.145 -7.969 1.00 98.31 130 THR A CA 1
ATOM 1052 C C . THR A 1 130 ? -5.366 9.070 -7.429 1.00 98.31 130 THR A C 1
ATOM 1054 O O . THR A 1 130 ? -6.455 9.395 -6.948 1.00 98.31 130 THR A O 1
ATOM 1057 N N . ARG A 1 131 ? -4.969 7.789 -7.456 1.00 97.81 131 ARG A N 1
ATOM 1058 C CA . ARG A 1 131 ? -5.836 6.702 -6.962 1.00 97.81 131 ARG A CA 1
ATOM 1059 C C . ARG A 1 131 ? -5.995 6.699 -5.441 1.00 97.81 131 ARG A C 1
ATOM 1061 O O . ARG A 1 131 ? -7.102 6.444 -4.970 1.00 97.81 131 ARG A O 1
ATOM 1068 N N . VAL A 1 132 ? -4.943 7.031 -4.687 1.00 98.38 132 VAL A N 1
ATOM 1069 C CA . VAL A 1 132 ? -5.000 7.144 -3.219 1.00 98.38 132 VAL A CA 1
ATOM 1070 C C . VAL A 1 132 ? -5.885 8.320 -2.817 1.00 98.38 132 VAL A C 1
ATOM 1072 O O . VAL A 1 132 ? -6.683 8.190 -1.898 1.00 98.38 132 VAL A O 1
ATOM 1075 N N . THR A 1 133 ? -5.829 9.439 -3.543 1.00 98.50 133 THR A N 1
ATOM 1076 C CA . THR A 1 133 ? -6.705 10.595 -3.296 1.00 98.50 133 THR A CA 1
ATOM 1077 C C . THR A 1 133 ? -8.169 10.236 -3.529 1.00 98.50 133 THR A C 1
ATOM 1079 O O . THR A 1 133 ? -9.026 10.632 -2.743 1.00 98.50 133 THR A O 1
ATOM 1082 N N . ARG A 1 134 ? -8.487 9.459 -4.571 1.00 98.06 134 ARG A N 1
ATOM 1083 C CA . ARG A 1 134 ? -9.859 8.958 -4.767 1.00 98.06 134 ARG A CA 1
ATOM 1084 C C . ARG A 1 134 ? -10.278 8.041 -3.618 1.00 98.06 134 ARG A C 1
ATOM 1086 O O . ARG A 1 134 ? -11.306 8.284 -3.002 1.00 98.06 134 ARG A O 1
ATOM 1093 N N . TRP A 1 135 ? -9.444 7.062 -3.262 1.00 98.06 135 TRP A N 1
ATOM 1094 C CA . TRP A 1 135 ? -9.692 6.186 -2.109 1.00 98.06 135 TRP A CA 1
ATOM 1095 C C . TRP A 1 135 ? -9.917 6.957 -0.804 1.00 98.06 135 TRP A C 1
ATOM 1097 O O . TRP A 1 135 ? -10.853 6.657 -0.068 1.00 98.06 135 TRP A O 1
ATOM 1107 N N . TRP A 1 136 ? -9.108 7.984 -0.549 1.00 98.50 136 TRP A N 1
ATOM 1108 C CA . TRP A 1 136 ? -9.231 8.851 0.617 1.00 98.50 136 TRP A CA 1
ATOM 1109 C C . TRP A 1 136 ? -10.633 9.455 0.709 1.00 98.50 136 TRP A C 1
ATOM 1111 O O . TRP A 1 136 ? -11.288 9.343 1.743 1.00 98.50 136 TRP A O 1
ATOM 1121 N N . HIS A 1 137 ? -11.120 10.054 -0.379 1.00 98.62 137 HIS A N 1
ATOM 1122 C CA . HIS A 1 137 ? -12.437 10.689 -0.403 1.00 98.62 137 HIS A CA 1
ATOM 1123 C C . HIS A 1 137 ? -13.588 9.678 -0.371 1.00 98.62 137 HIS A C 1
ATOM 1125 O O . HIS A 1 137 ? -14.589 9.935 0.296 1.00 98.62 137 HIS A O 1
ATOM 1131 N N . ASP A 1 138 ? -13.442 8.544 -1.058 1.00 97.94 138 ASP A N 1
ATOM 1132 C CA . ASP A 1 138 ? -14.509 7.551 -1.208 1.00 97.94 138 ASP A CA 1
ATOM 1133 C C . ASP A 1 138 ? -14.677 6.662 0.033 1.00 97.94 138 ASP A C 1
ATOM 1135 O O . ASP A 1 138 ? -15.795 6.265 0.355 1.00 97.94 138 ASP A O 1
ATOM 1139 N N . ALA A 1 139 ? -13.578 6.316 0.711 1.00 97.62 139 ALA A N 1
ATOM 1140 C CA . ALA A 1 139 ? -13.564 5.302 1.765 1.00 97.62 139 ALA A CA 1
ATOM 1141 C C . ALA A 1 139 ? -13.199 5.876 3.140 1.00 97.62 139 ALA A C 1
ATOM 1143 O O . ALA A 1 139 ? -13.926 5.657 4.109 1.00 97.62 139 ALA A O 1
ATOM 1144 N N . LEU A 1 140 ? -12.112 6.647 3.239 1.00 98.31 140 LEU A N 1
ATOM 1145 C CA . LEU A 1 140 ? -11.593 7.095 4.535 1.00 98.31 140 LEU A CA 1
ATOM 1146 C C . LEU A 1 140 ? -12.353 8.306 5.101 1.00 98.31 140 LEU A C 1
ATOM 1148 O O . LEU A 1 140 ? -12.774 8.301 6.257 1.00 98.31 140 LEU A O 1
ATOM 1152 N N . VAL A 1 141 ? -12.589 9.338 4.286 1.00 98.50 141 VAL A N 1
ATOM 1153 C CA . VAL A 1 141 ? -13.296 10.562 4.706 1.00 98.50 141 VAL A CA 1
ATOM 1154 C C . VAL A 1 141 ? -14.693 10.279 5.281 1.00 98.50 141 VAL A C 1
ATOM 1156 O O . VAL A 1 141 ? -15.024 10.877 6.308 1.00 98.50 141 VAL A O 1
ATOM 1159 N N . PRO A 1 142 ? -15.532 9.398 4.700 1.00 98.50 142 PRO A N 1
ATOM 1160 C CA . PRO A 1 142 ? -16.824 9.053 5.289 1.00 98.50 142 PRO A CA 1
ATOM 1161 C C . PRO A 1 142 ? -16.713 8.448 6.694 1.00 98.50 142 PRO A C 1
ATOM 1163 O O . PRO A 1 142 ? -17.507 8.807 7.562 1.00 98.50 142 PRO A O 1
ATOM 1166 N N . LEU A 1 143 ? -15.717 7.587 6.939 1.00 98.38 143 LEU A N 1
ATOM 1167 C CA . LEU A 1 143 ? -15.472 6.979 8.252 1.00 98.38 143 LEU A CA 1
ATOM 1168 C C . LEU A 1 143 ? -15.042 8.036 9.277 1.00 98.38 143 LEU A C 1
ATOM 1170 O O . LEU A 1 143 ? -15.605 8.110 10.370 1.00 98.38 143 LEU A O 1
ATOM 1174 N N . LEU A 1 144 ? -14.127 8.927 8.889 1.00 98.25 144 LEU A N 1
ATOM 1175 C CA . LEU A 1 144 ? -13.691 10.045 9.729 1.00 98.25 144 LEU A CA 1
ATOM 1176 C C . LEU A 1 144 ? -14.846 10.998 10.074 1.00 98.25 144 LEU A C 1
ATOM 1178 O O . LEU A 1 144 ? -14.979 11.426 11.219 1.00 98.25 144 LEU A O 1
ATOM 1182 N N . LYS A 1 145 ? -15.739 11.293 9.118 1.00 98.25 145 LYS A N 1
ATOM 1183 C CA . LYS A 1 145 ? -16.950 12.103 9.362 1.00 98.25 145 LYS A CA 1
ATOM 1184 C C . LYS A 1 145 ? -17.907 11.448 10.360 1.00 98.25 145 LYS A C 1
ATOM 1186 O O . LYS A 1 145 ? -18.595 12.152 11.094 1.00 98.25 145 LYS A O 1
ATOM 1191 N N . GLN A 1 146 ? -17.922 10.118 10.418 1.00 98.19 146 GLN A N 1
ATOM 1192 C CA . GLN A 1 146 ? -18.655 9.338 11.421 1.00 98.19 146 GLN A CA 1
ATOM 1193 C C . GLN A 1 146 ? -17.896 9.207 12.751 1.00 98.19 146 GLN A C 1
ATOM 1195 O O . GLN A 1 146 ? -18.346 8.485 13.638 1.00 98.19 146 GLN A O 1
ATOM 1200 N N . LYS A 1 147 ? -16.759 9.903 12.902 1.00 98.00 147 LYS A N 1
ATOM 1201 C CA . LYS A 1 147 ? -15.871 9.854 14.072 1.00 98.00 147 LYS A CA 1
ATOM 1202 C C . LYS A 1 147 ? -15.334 8.451 14.371 1.00 98.00 147 LYS A C 1
ATOM 1204 O O . LYS A 1 147 ? -15.027 8.149 15.521 1.00 98.00 147 LYS A O 1
ATOM 1209 N N . LYS A 1 148 ? -15.224 7.597 13.349 1.00 98.12 148 LYS A N 1
ATOM 1210 C CA . LYS A 1 148 ? -14.543 6.306 13.472 1.00 98.12 148 LYS A CA 1
ATOM 1211 C C . LYS A 1 148 ? -13.042 6.535 13.621 1.00 98.12 148 LYS A C 1
ATOM 1213 O O . LYS A 1 148 ? -12.468 7.353 12.903 1.00 98.12 148 LYS A O 1
ATOM 1218 N N . ARG A 1 149 ? -12.431 5.791 14.537 1.00 98.00 149 ARG A N 1
ATOM 1219 C CA . ARG A 1 149 ? -10.982 5.662 14.694 1.00 98.00 149 ARG A CA 1
ATOM 1220 C C . ARG A 1 149 ? -10.508 4.629 13.677 1.00 98.00 149 ARG A C 1
ATOM 1222 O O . ARG A 1 149 ? -10.986 3.493 13.687 1.00 98.00 149 ARG A O 1
ATOM 1229 N N . VAL A 1 150 ? -9.655 5.066 12.764 1.00 94.25 150 VAL A N 1
ATOM 1230 C CA . VAL A 1 150 ? -9.220 4.363 11.547 1.00 94.25 150 VAL A CA 1
ATOM 1231 C C . VAL A 1 150 ? -7.708 4.314 11.477 1.00 94.25 150 VAL A C 1
ATOM 1233 O O . VAL A 1 150 ? -7.084 5.260 12.013 1.00 94.25 150 VAL A O 1
#

pLDDT: mean 95.36, std 3.86, range [83.06, 98.88]

Sequence (150 aa):
VDLSERGINEAREAGNTLKDNDFHFDVTMTSYLKRSIRTLWLILDALDQMHLPIQTDWRLNERHYGALQGLDKRETVAQHGEQQVLEWRRGFSVRPPAMALDDPERPANHPHYRGLANIPDTESLADTLTRVTRWWHDALVPLLKQKKRV

Radius of gyration: 17.8 Å; chains: 1; bounding box: 42×26×48 Å

Secondary structure (DSSP, 8-state):
----HHHHHHHHHHHHHHHHTT---S-EEE-SSHHHHHHHHHHHHHHT-TTS-EEE-GGGSPP--GGGTT--HHHHHHHH-HHHHHHHHH-SSPPPPPPPTT-TT-GGGSGGGTT-----SS--HHHHHHHHHHHIIIIIHHHHHTT---